Protein AF-V4QX49-F1 (afdb_monomer)

Foldseek 3Di:
DPDAAEWEAAQVPRDTFDFDPPDDDPDDDDFQDWAATPSLCVVQVGIKTFHDWDQDPVRHIYTHIYRDPPPPCPVVPDPPPPPDDD

Secondary structure (DSSP, 8-state):
-----EEEEETTT--EEPPPTT---SS---TT-EE--HHHHHHHSS-EEEEEEEE-TTS-EEEEEEE------GGGS---------

Nearest PDB structures (foldseek):
  6gn8-assembly1_C  TM=6.934E-01  e=8.689E+00  Pseudomonas aeruginosa
  6gnn-assembly1_C-2  TM=6.013E-01  e=8.689E+00  Pseudomonas aeruginosa PAO1

pLDDT: mean 83.84, std 18.34, range [43.16, 97.75]

Mean predicted aligned error: 9.25 Å

Radius of gyration: 18.84 Å; Cα contacts (8 Å, |Δi|>4): 138; chains: 1; bounding box: 71×25×24 Å

Sequence (86 aa):
MADITYHIFDNNTGEEIYLSNDFRFLDTPQPEHHINDENMRDRFGGPAIVNRVETAADGSINLYVDGTEERVNSDNQEGDQAYRRS

Structure (mmCIF, N/CA/C/O backbone):
data_AF-V4QX49-F1
#
_entry.id   AF-V4QX49-F1
#
loop_
_atom_site.group_PDB
_atom_site.id
_atom_site.type_symbol
_atom_site.label_atom_id
_atom_site.label_alt_id
_atom_site.label_comp_id
_atom_site.label_asym_id
_atom_site.label_entity_id
_atom_site.label_seq_id
_atom_site.pdbx_PDB_ins_code
_atom_site.Cartn_x
_atom_site.Cartn_y
_atom_site.Cartn_z
_atom_site.occupancy
_atom_site.B_iso_or_equiv
_atom_site.auth_seq_id
_atom_site.auth_comp_id
_atom_site.auth_asym_id
_atom_site.auth_atom_id
_atom_site.pdbx_PDB_model_num
ATOM 1 N N . MET A 1 1 ? 13.916 -12.095 -13.829 1.00 49.47 1 MET A N 1
ATOM 2 C CA . MET A 1 1 ? 12.978 -10.980 -13.584 1.00 49.47 1 MET A CA 1
ATOM 3 C C . MET A 1 1 ? 13.680 -10.054 -12.612 1.00 49.47 1 MET A C 1
ATOM 5 O O . MET A 1 1 ? 14.395 -10.574 -11.769 1.00 49.47 1 MET A O 1
ATOM 9 N N . ALA A 1 2 ? 13.613 -8.737 -12.801 1.00 60.75 2 ALA A N 1
ATOM 10 C CA . ALA A 1 2 ? 14.153 -7.819 -11.802 1.00 60.75 2 ALA A CA 1
ATOM 11 C C . ALA A 1 2 ? 13.281 -7.929 -10.546 1.00 60.75 2 ALA A C 1
ATOM 13 O O . ALA A 1 2 ? 12.057 -7.899 -10.673 1.00 60.75 2 ALA A O 1
ATOM 14 N N . ASP A 1 3 ? 13.893 -8.110 -9.378 1.00 79.88 3 ASP A N 1
ATOM 15 C CA . ASP A 1 3 ? 13.179 -8.069 -8.106 1.00 79.88 3 ASP A CA 1
ATOM 16 C C . ASP A 1 3 ? 12.698 -6.634 -7.875 1.00 79.88 3 ASP A C 1
ATOM 18 O O . ASP A 1 3 ? 13.499 -5.716 -7.700 1.00 79.88 3 ASP A O 1
ATOM 22 N N . ILE A 1 4 ? 11.384 -6.432 -7.961 1.00 88.56 4 ILE A N 1
ATOM 23 C CA . ILE A 1 4 ? 10.747 -5.153 -7.653 1.00 88.56 4 ILE A CA 1
ATOM 24 C C . ILE A 1 4 ? 10.479 -5.129 -6.151 1.00 88.56 4 ILE A C 1
ATOM 26 O O . ILE A 1 4 ? 9.775 -5.995 -5.629 1.00 88.56 4 ILE A O 1
ATOM 30 N N . THR A 1 5 ? 11.021 -4.128 -5.464 1.00 92.62 5 THR A N 1
ATOM 31 C CA . THR A 1 5 ? 10.688 -3.862 -4.062 1.00 92.62 5 THR A CA 1
ATOM 32 C C . THR A 1 5 ? 9.361 -3.118 -3.994 1.00 92.62 5 THR A C 1
ATOM 34 O O . THR A 1 5 ? 9.186 -2.101 -4.669 1.00 92.62 5 THR A O 1
ATOM 37 N N . TYR A 1 6 ? 8.441 -3.611 -3.168 1.00 94.69 6 TYR A N 1
ATOM 38 C CA . TYR A 1 6 ? 7.150 -2.980 -2.917 1.00 94.69 6 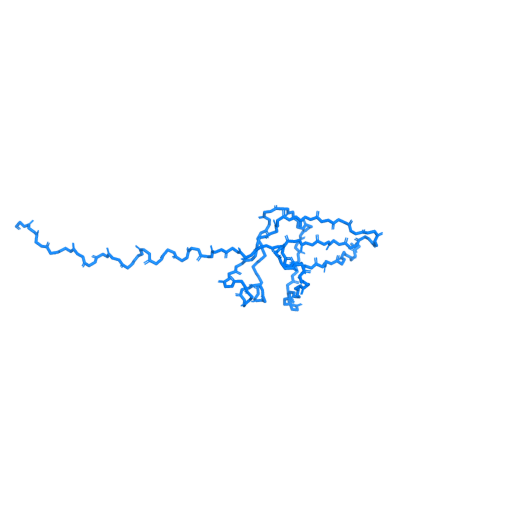TYR A CA 1
ATOM 39 C C . TYR A 1 6 ? 7.096 -2.437 -1.491 1.00 94.69 6 TYR A C 1
ATOM 41 O O . TYR A 1 6 ? 7.385 -3.169 -0.546 1.00 94.69 6 TYR A O 1
ATOM 49 N N . HIS A 1 7 ? 6.665 -1.188 -1.356 1.00 96.44 7 HIS A N 1
ATOM 50 C CA . HIS A 1 7 ? 6.334 -0.554 -0.085 1.00 96.44 7 HIS A CA 1
ATOM 51 C C . HIS A 1 7 ? 4.8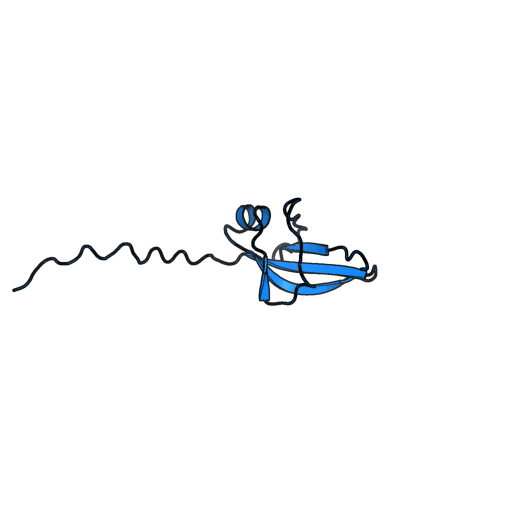40 -0.264 -0.070 1.00 96.44 7 HIS A C 1
ATOM 53 O O . HIS A 1 7 ? 4.311 0.295 -1.031 1.00 96.44 7 HIS A O 1
ATOM 59 N N . ILE A 1 8 ? 4.145 -0.662 0.990 1.00 97.31 8 ILE A N 1
ATOM 60 C CA . ILE A 1 8 ? 2.700 -0.482 1.094 1.00 97.31 8 ILE A CA 1
ATOM 61 C C . ILE A 1 8 ? 2.435 0.544 2.179 1.00 97.31 8 ILE A C 1
ATOM 63 O O . ILE A 1 8 ? 3.011 0.462 3.254 1.00 97.31 8 ILE A O 1
ATOM 67 N N . PHE A 1 9 ? 1.570 1.506 1.902 1.00 97.62 9 PHE A N 1
ATOM 68 C CA . PHE A 1 9 ? 1.241 2.599 2.797 1.00 97.62 9 PHE A CA 1
ATOM 69 C C . PHE A 1 9 ? -0.263 2.677 2.992 1.00 97.62 9 PHE A C 1
ATOM 71 O 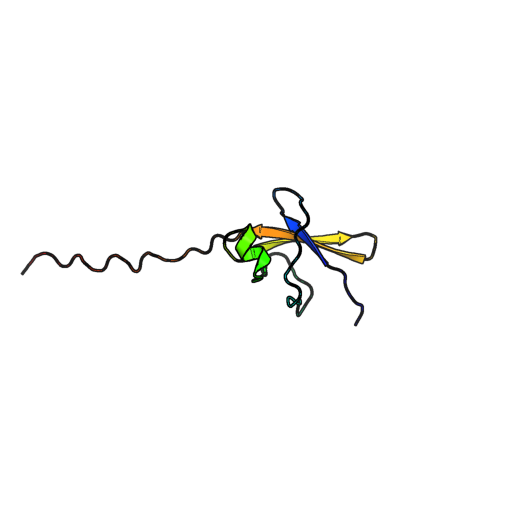O . PHE A 1 9 ? -1.032 2.580 2.035 1.00 97.62 9 PHE A O 1
ATOM 78 N N . ASP A 1 10 ? -0.675 2.923 4.226 1.00 96.44 10 ASP A N 1
ATOM 79 C CA . ASP A 1 10 ? -2.020 3.389 4.524 1.00 96.44 10 ASP A CA 1
ATOM 80 C C . ASP A 1 10 ? -2.242 4.734 3.818 1.00 96.44 10 ASP A C 1
ATOM 82 O O . ASP A 1 10 ? -1.505 5.696 4.043 1.00 96.44 10 ASP A O 1
ATOM 86 N N . ASN A 1 11 ? -3.232 4.814 2.933 1.00 96.38 11 ASN A N 1
ATOM 87 C CA . ASN A 1 11 ? -3.493 6.028 2.166 1.00 96.38 11 ASN A CA 1
ATOM 88 C C . ASN A 1 11 ? -3.971 7.195 3.053 1.00 96.38 11 ASN A C 1
ATOM 90 O O . ASN A 1 11 ? -3.744 8.355 2.710 1.00 96.38 11 ASN A O 1
ATOM 94 N N . ASN A 1 12 ? -4.583 6.907 4.208 1.00 92.81 12 ASN A N 1
ATOM 95 C CA . ASN A 1 12 ? -5.114 7.923 5.116 1.00 92.81 12 ASN A CA 1
ATOM 96 C C . ASN A 1 12 ? -4.062 8.410 6.114 1.00 92.81 12 ASN A C 1
ATOM 98 O O . ASN A 1 12 ? -4.010 9.604 6.412 1.00 92.81 12 ASN A O 1
ATOM 102 N N . THR A 1 13 ? -3.240 7.503 6.651 1.00 94.56 13 THR A N 1
ATOM 103 C CA . THR A 1 13 ? -2.252 7.848 7.692 1.00 94.56 13 THR A CA 1
ATOM 104 C C . THR A 1 13 ? -0.837 8.047 7.154 1.00 94.56 13 THR A C 1
ATOM 106 O O . THR A 1 13 ? -0.029 8.714 7.799 1.00 94.56 13 THR A O 1
ATOM 109 N N . GLY A 1 14 ? -0.525 7.503 5.975 1.00 94.94 14 GLY A N 1
ATOM 110 C CA . GLY A 1 14 ? 0.824 7.474 5.409 1.00 94.94 14 GLY A CA 1
ATOM 111 C C . GLY A 1 14 ? 1.769 6.488 6.103 1.00 94.94 14 GLY A C 1
ATOM 112 O O . GLY A 1 14 ? 2.963 6.487 5.809 1.00 94.94 14 GLY A O 1
ATOM 113 N N . GLU A 1 15 ? 1.268 5.667 7.028 1.00 96.31 15 GLU A N 1
ATOM 114 C CA . GLU A 1 15 ? 2.066 4.649 7.713 1.00 96.31 15 GLU A CA 1
ATOM 115 C C . GLU A 1 15 ? 2.396 3.487 6.778 1.00 96.31 15 GLU A C 1
ATOM 117 O O . GLU A 1 15 ? 1.534 3.023 6.032 1.00 96.31 15 GLU A O 1
ATOM 122 N N . GLU A 1 16 ? 3.631 2.988 6.846 1.00 96.88 16 GLU A N 1
ATOM 123 C CA . GLU A 1 16 ? 4.027 1.789 6.108 1.00 96.88 16 GLU A CA 1
ATOM 124 C C . GLU A 1 16 ? 3.390 0.537 6.734 1.00 96.88 16 GLU A C 1
ATOM 126 O O . GLU A 1 16 ? 3.388 0.351 7.954 1.00 96.88 16 GLU A O 1
ATOM 131 N N . ILE A 1 17 ? 2.848 -0.324 5.880 1.00 95.50 17 ILE A N 1
ATOM 132 C CA . ILE A 1 17 ? 2.192 -1.582 6.214 1.00 95.50 17 ILE A CA 1
ATOM 133 C C . ILE A 1 17 ? 3.010 -2.718 5.609 1.00 95.50 17 ILE A C 1
ATOM 135 O O . ILE A 1 17 ? 3.374 -2.697 4.433 1.00 95.50 17 ILE A O 1
ATOM 139 N N . TYR A 1 18 ? 3.239 -3.756 6.406 1.00 95.44 18 TYR A N 1
ATOM 140 C CA . TYR A 1 18 ? 3.926 -4.962 5.966 1.00 95.44 18 TYR A CA 1
ATOM 141 C C . TYR A 1 18 ? 2.907 -6.070 5.706 1.00 95.44 18 TYR A C 1
ATOM 143 O O . TYR A 1 18 ? 2.083 -6.386 6.565 1.00 95.44 18 TYR A O 1
ATOM 151 N N . LEU A 1 19 ? 2.969 -6.659 4.514 1.00 93.81 19 LEU A N 1
ATOM 152 C CA . LEU A 1 19 ? 2.172 -7.831 4.144 1.00 93.81 19 LEU A CA 1
ATOM 153 C C . LEU A 1 19 ? 2.689 -9.087 4.854 1.00 93.81 19 LEU A C 1
ATOM 155 O O . LEU A 1 19 ? 3.802 -9.093 5.390 1.00 93.81 19 LEU A O 1
ATOM 159 N N . SER A 1 20 ? 1.896 -10.158 4.847 1.00 94.12 20 SER A N 1
ATOM 160 C CA . SER A 1 20 ? 2.358 -11.454 5.347 1.00 94.12 20 SER A CA 1
ATOM 161 C C . SER A 1 20 ? 3.573 -11.966 4.564 1.00 94.12 20 SER A C 1
ATOM 163 O O . SER A 1 20 ? 3.776 -11.659 3.385 1.00 94.12 20 SER A O 1
ATOM 165 N N . ASN A 1 21 ? 4.390 -12.797 5.216 1.00 91.94 21 ASN A N 1
ATOM 166 C CA . ASN A 1 21 ? 5.611 -13.345 4.613 1.00 91.94 21 ASN A CA 1
ATOM 167 C C . ASN A 1 21 ? 5.340 -14.195 3.360 1.00 91.94 21 ASN A C 1
ATOM 169 O O . ASN A 1 21 ? 6.232 -14.341 2.516 1.00 91.94 21 ASN A O 1
ATOM 173 N N . ASP A 1 22 ? 4.129 -14.734 3.232 1.00 90.88 22 ASP A N 1
ATOM 174 C CA . ASP A 1 22 ? 3.706 -15.608 2.138 1.00 90.88 22 ASP A CA 1
ATOM 175 C C . ASP A 1 22 ? 3.058 -14.843 0.973 1.00 90.88 22 ASP A C 1
ATOM 177 O O . ASP A 1 22 ? 2.911 -15.393 -0.121 1.00 90.88 22 ASP A O 1
ATOM 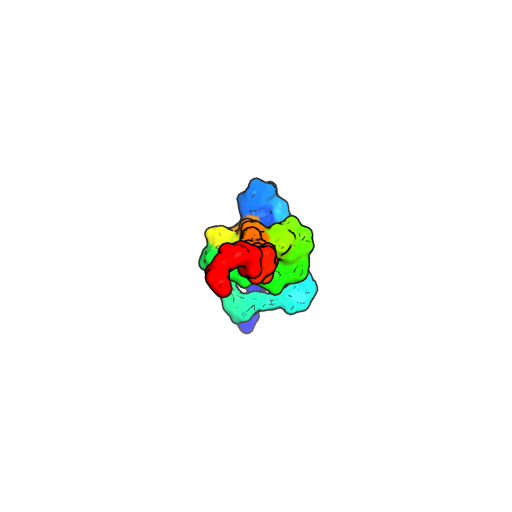181 N N . PHE A 1 23 ? 2.719 -13.562 1.154 1.00 92.06 23 PHE A N 1
ATOM 182 C CA . PHE A 1 23 ? 2.073 -12.772 0.113 1.00 92.06 23 PHE A CA 1
ATOM 183 C C . PHE A 1 23 ? 3.016 -12.467 -1.052 1.00 92.06 23 PHE A C 1
ATOM 185 O O . PHE A 1 23 ? 4.136 -11.985 -0.866 1.00 92.06 23 PHE A O 1
ATOM 192 N N . ARG A 1 24 ? 2.555 -12.676 -2.287 1.00 90.56 24 ARG A N 1
ATOM 193 C CA . ARG A 1 24 ? 3.295 -12.320 -3.504 1.00 90.56 24 ARG A CA 1
ATOM 194 C C . ARG A 1 24 ? 2.355 -11.700 -4.530 1.00 90.56 24 ARG A C 1
ATOM 196 O O . ARG A 1 24 ? 1.278 -12.230 -4.788 1.00 90.56 24 ARG A O 1
ATOM 203 N N . PHE A 1 25 ? 2.800 -10.617 -5.159 1.00 90.50 25 PHE A N 1
ATOM 204 C CA . PHE A 1 25 ? 2.142 -10.092 -6.351 1.00 90.50 25 PHE A CA 1
ATOM 205 C C . PHE A 1 25 ? 2.460 -10.992 -7.553 1.00 90.50 25 PHE A C 1
ATOM 207 O O . PHE A 1 25 ? 3.621 -11.324 -7.787 1.00 90.50 25 PHE A O 1
ATOM 214 N N . LEU A 1 26 ? 1.430 -11.391 -8.304 1.00 87.62 26 LEU A N 1
ATOM 215 C CA . LEU A 1 26 ? 1.594 -12.143 -9.557 1.00 87.62 26 LEU A CA 1
ATOM 216 C C . LEU A 1 26 ? 2.033 -11.234 -10.713 1.00 87.62 26 LEU A C 1
ATOM 218 O O . LEU A 1 26 ? 2.813 -11.647 -11.565 1.00 87.62 26 LEU A O 1
ATOM 222 N N . ASP A 1 27 ? 1.566 -9.987 -10.685 1.00 88.44 27 ASP A N 1
ATOM 223 C CA . ASP A 1 27 ? 1.842 -8.928 -11.649 1.00 88.44 27 ASP A CA 1
ATOM 224 C C . ASP A 1 27 ? 1.966 -7.592 -10.908 1.00 88.44 27 ASP A C 1
ATOM 226 O O . ASP A 1 27 ? 1.506 -7.461 -9.769 1.00 88.44 27 ASP A O 1
ATOM 230 N N . THR A 1 28 ? 2.546 -6.577 -11.553 1.00 89.81 28 THR A N 1
ATOM 231 C CA . THR A 1 28 ? 2.648 -5.236 -1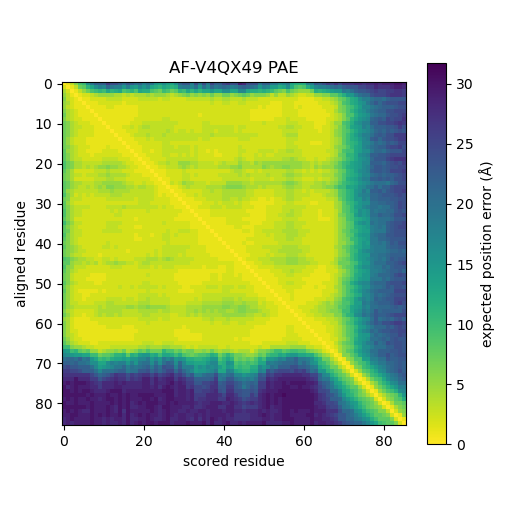0.964 1.00 89.81 28 THR A CA 1
ATOM 232 C C . THR A 1 28 ? 1.252 -4.679 -10.649 1.00 89.81 28 THR A C 1
ATOM 234 O O . THR A 1 28 ? 0.468 -4.459 -11.578 1.00 89.81 28 THR A O 1
ATOM 237 N N . PRO A 1 29 ? 0.930 -4.409 -9.370 1.00 92.94 29 PRO A N 1
ATOM 238 C CA . PRO A 1 29 ? -0.383 -3.919 -8.980 1.00 92.94 29 PRO A CA 1
ATOM 239 C C . PRO A 1 29 ? -0.694 -2.555 -9.598 1.00 92.94 29 PRO A C 1
ATOM 241 O O . PRO A 1 29 ? 0.192 -1.741 -9.852 1.00 92.94 29 PRO A O 1
ATOM 244 N N . GLN A 1 30 ? -1.980 -2.334 -9.849 1.00 95.38 30 GLN A N 1
ATOM 245 C CA . GLN A 1 30 ? -2.548 -1.112 -10.411 1.00 95.38 30 GLN A CA 1
ATOM 246 C C . GLN A 1 30 ? -3.563 -0.535 -9.417 1.00 95.38 30 GLN A C 1
ATOM 248 O O . GLN A 1 30 ? -3.980 -1.257 -8.505 1.00 95.38 30 GLN A O 1
ATOM 253 N N . PRO A 1 31 ? -3.991 0.729 -9.581 1.00 96.06 31 PRO A N 1
ATOM 254 C CA . PRO A 1 31 ? -5.174 1.224 -8.891 1.00 96.06 31 PRO A CA 1
ATOM 255 C C . PRO A 1 31 ? -6.353 0.254 -9.045 1.00 96.06 31 PRO A C 1
ATOM 257 O O . PRO A 1 31 ? -6.472 -0.432 -10.059 1.00 96.06 31 PRO A O 1
ATOM 260 N N . GLU A 1 32 ? -7.187 0.176 -8.015 1.00 94.25 32 GLU A N 1
ATOM 261 C CA . GLU A 1 32 ? -8.313 -0.753 -7.874 1.00 94.25 32 GLU A CA 1
ATOM 262 C C . GLU A 1 32 ? -7.931 -2.238 -7.700 1.00 94.25 32 GLU A C 1
ATOM 264 O O . GLU A 1 32 ? -8.809 -3.088 -7.566 1.00 94.25 32 GLU A O 1
ATOM 269 N N . HIS A 1 33 ? -6.641 -2.591 -7.628 1.00 94.88 33 HIS A N 1
ATOM 270 C CA . HIS A 1 33 ? -6.237 -3.957 -7.285 1.00 94.88 33 HIS A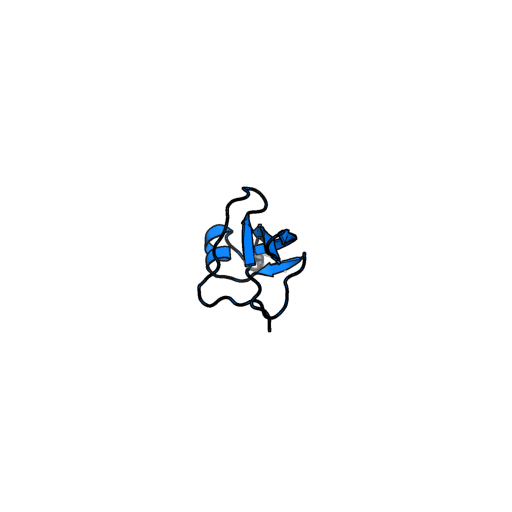 CA 1
ATOM 271 C C . HIS A 1 33 ? -6.554 -4.250 -5.811 1.00 94.88 33 HIS A C 1
ATOM 273 O O . HIS A 1 33 ? -6.131 -3.525 -4.912 1.00 94.88 33 HIS A O 1
ATOM 279 N N . HIS A 1 34 ? -7.284 -5.336 -5.561 1.00 93.56 34 HIS A N 1
ATOM 280 C CA . HIS A 1 34 ? -7.557 -5.835 -4.217 1.00 93.56 34 HIS A CA 1
ATOM 281 C C . HIS A 1 34 ? -6.397 -6.683 -3.680 1.00 93.56 34 HIS A C 1
ATOM 283 O O . HIS A 1 34 ? -6.000 -7.679 -4.283 1.00 93.56 34 HIS A O 1
ATOM 289 N N . ILE A 1 35 ? -5.911 -6.327 -2.497 1.00 94.00 35 ILE A N 1
ATOM 290 C CA . ILE A 1 35 ? -4.913 -7.058 -1.726 1.00 94.00 35 ILE A CA 1
ATOM 291 C C . ILE A 1 35 ? -5.643 -7.828 -0.626 1.00 94.00 35 ILE A C 1
ATOM 293 O O . ILE A 1 35 ? -6.064 -7.268 0.388 1.00 94.00 35 ILE A O 1
ATOM 297 N N . ASN A 1 36 ? -5.801 -9.131 -0.842 1.00 93.25 36 ASN A N 1
ATOM 298 C CA . ASN A 1 36 ? -6.396 -10.043 0.130 1.00 93.25 36 ASN A CA 1
ATOM 299 C C . ASN A 1 36 ? -5.294 -10.735 0.943 1.00 93.25 36 ASN A C 1
ATOM 301 O O . ASN A 1 36 ? -4.939 -11.881 0.676 1.00 93.25 36 ASN A O 1
ATOM 305 N N . ASP A 1 37 ? -4.731 -9.996 1.895 1.00 94.50 37 ASP A N 1
ATOM 306 C CA . ASP A 1 37 ? -3.664 -10.439 2.796 1.00 94.50 37 ASP A CA 1
ATOM 307 C C . ASP A 1 37 ? -4.150 -10.459 4.252 1.00 94.50 37 ASP A C 1
ATOM 309 O O . ASP A 1 37 ? -5.010 -9.661 4.630 1.00 94.50 37 ASP A O 1
ATOM 313 N N . GLU A 1 38 ? -3.608 -11.346 5.088 1.00 93.88 38 GLU A N 1
ATOM 314 C CA . GLU A 1 38 ? -4.022 -11.448 6.495 1.00 93.88 38 GLU A CA 1
ATOM 315 C C . GLU A 1 38 ? -3.708 -10.186 7.310 1.00 93.88 38 GLU A C 1
ATOM 317 O O . GLU A 1 38 ? -4.564 -9.750 8.078 1.00 93.88 38 GLU A O 1
ATOM 322 N N . ASN A 1 39 ? -2.560 -9.534 7.088 1.00 93.69 39 ASN A N 1
ATOM 323 C CA . ASN A 1 39 ? -2.203 -8.317 7.823 1.00 93.69 39 ASN A CA 1
ATOM 324 C C . ASN A 1 39 ? -3.084 -7.139 7.393 1.00 93.69 39 ASN A C 1
ATOM 326 O O . ASN A 1 39 ? -3.422 -6.279 8.206 1.00 93.69 39 ASN A O 1
ATOM 330 N N . MET A 1 40 ? -3.508 -7.119 6.125 1.00 93.50 40 MET A N 1
ATOM 331 C CA . MET A 1 40 ? -4.489 -6.144 5.639 1.00 93.50 40 MET A CA 1
ATOM 332 C C . MET A 1 40 ? -5.845 -6.349 6.311 1.00 93.50 40 MET A C 1
ATOM 334 O O . MET A 1 40 ? -6.460 -5.384 6.756 1.00 93.50 40 MET A O 1
ATOM 338 N N . ARG A 1 41 ? -6.281 -7.605 6.454 1.00 91.81 41 ARG A N 1
ATOM 339 C CA . ARG A 1 41 ? -7.544 -7.947 7.121 1.00 91.81 41 ARG A CA 1
ATOM 340 C C . ARG A 1 41 ? -7.528 -7.633 8.610 1.00 91.81 41 ARG A C 1
ATOM 342 O O . ARG A 1 41 ? -8.533 -7.143 9.111 1.00 91.81 41 ARG A O 1
ATOM 349 N N . ASP A 1 42 ? -6.415 -7.876 9.295 1.00 91.56 42 ASP A N 1
ATOM 350 C CA . ASP A 1 42 ? -6.251 -7.526 10.710 1.00 91.56 42 ASP A CA 1
ATOM 351 C C . ASP A 1 42 ? -6.298 -6.004 10.922 1.00 91.56 42 ASP A C 1
ATOM 353 O O . ASP A 1 42 ? -6.990 -5.516 11.815 1.00 91.56 42 ASP A O 1
ATOM 357 N N . ARG A 1 43 ? -5.642 -5.236 10.040 1.00 90.75 43 ARG A N 1
ATOM 358 C CA . ARG A 1 43 ? -5.603 -3.769 10.128 1.00 90.75 43 ARG A CA 1
ATOM 359 C C . ARG A 1 43 ? -6.921 -3.100 9.733 1.00 90.75 43 ARG A C 1
ATOM 361 O O . ARG A 1 43 ? -7.363 -2.176 10.411 1.00 90.75 43 ARG A O 1
ATOM 368 N N . PHE A 1 44 ? -7.517 -3.520 8.620 1.00 91.12 44 PHE A N 1
ATOM 369 C CA . PHE A 1 44 ? -8.652 -2.832 7.996 1.00 91.12 44 PHE A CA 1
ATOM 370 C C . PHE A 1 44 ? -10.004 -3.521 8.214 1.00 91.12 44 PHE A C 1
ATOM 372 O O . PHE A 1 44 ? -11.032 -2.983 7.812 1.00 91.12 44 PHE A O 1
ATOM 379 N N . GLY A 1 45 ? -10.031 -4.708 8.825 1.00 90.00 45 GLY A N 1
ATOM 380 C CA . GLY A 1 45 ? -11.244 -5.521 8.959 1.00 90.00 45 GLY A CA 1
ATOM 381 C C . GLY A 1 45 ? -11.674 -6.229 7.665 1.00 90.00 45 GLY A C 1
ATOM 382 O O . GLY A 1 45 ? -12.740 -6.838 7.631 1.00 90.00 45 GLY A O 1
ATOM 383 N N . GLY A 1 46 ? -10.862 -6.171 6.606 1.00 91.62 46 GLY A N 1
ATOM 384 C CA . GLY A 1 46 ? -11.161 -6.729 5.287 1.00 91.62 46 GLY A CA 1
ATOM 385 C C . GLY A 1 46 ? -9.978 -6.603 4.319 1.00 91.62 46 GLY A C 1
ATOM 386 O O . GLY A 1 46 ? -8.896 -6.171 4.719 1.00 91.62 46 GLY A O 1
ATOM 387 N N . PRO A 1 47 ? -10.141 -6.998 3.046 1.00 93.50 47 PRO A N 1
ATOM 388 C CA . PRO A 1 47 ? -9.131 -6.752 2.020 1.00 93.50 47 PRO A CA 1
ATOM 389 C C . PRO A 1 47 ? -8.825 -5.256 1.891 1.00 93.50 47 PRO A C 1
ATOM 391 O O . PRO A 1 47 ? -9.681 -4.414 2.169 1.00 93.50 47 PRO A O 1
ATOM 394 N N . ALA A 1 48 ? -7.635 -4.920 1.408 1.00 95.25 48 ALA A N 1
ATOM 395 C CA . ALA A 1 48 ? -7.302 -3.547 1.045 1.00 95.25 48 ALA A CA 1
ATOM 396 C C . ALA A 1 48 ? -7.438 -3.345 -0.470 1.00 95.25 48 ALA A C 1
ATOM 398 O O . ALA A 1 48 ? -7.253 -4.286 -1.240 1.00 95.25 48 ALA A O 1
ATOM 399 N N . ILE A 1 49 ? -7.735 -2.129 -0.913 1.00 96.19 49 ILE A N 1
ATOM 400 C CA . ILE A 1 49 ? -7.731 -1.736 -2.324 1.00 96.19 49 ILE A CA 1
ATOM 401 C C . ILE A 1 49 ? -6.596 -0.752 -2.574 1.00 96.19 49 ILE A C 1
ATOM 403 O O . ILE A 1 49 ? -6.388 0.180 -1.801 1.00 96.19 49 ILE A O 1
ATOM 407 N N . VAL A 1 50 ? -5.853 -0.948 -3.660 1.00 96.88 50 VAL A N 1
ATOM 408 C CA . VAL A 1 50 ? -4.832 0.004 -4.101 1.00 96.88 50 VAL A CA 1
ATOM 409 C C . VAL A 1 50 ? -5.523 1.254 -4.635 1.00 96.88 50 VAL A C 1
ATOM 411 O O . VAL A 1 50 ? -6.233 1.205 -5.634 1.00 96.88 50 VAL A O 1
ATOM 414 N N . ASN A 1 51 ? -5.295 2.390 -3.989 1.00 97.06 51 ASN A N 1
ATOM 415 C CA . ASN A 1 51 ? -5.799 3.689 -4.420 1.00 97.06 51 ASN A CA 1
ATOM 416 C C . ASN A 1 51 ? -4.848 4.324 -5.446 1.00 97.06 51 ASN A C 1
ATOM 418 O O . ASN A 1 51 ? -5.262 4.805 -6.501 1.00 97.06 51 ASN A O 1
ATOM 422 N N . ARG A 1 52 ? -3.542 4.268 -5.162 1.00 96.62 52 ARG A N 1
ATOM 423 C CA . ARG A 1 52 ? -2.503 4.910 -5.973 1.00 96.62 52 ARG A CA 1
ATOM 424 C C . ARG A 1 52 ? -1.221 4.087 -5.995 1.00 96.62 52 ARG A C 1
ATOM 426 O O . ARG A 1 52 ? -0.844 3.481 -4.995 1.00 96.62 52 ARG A O 1
ATOM 433 N N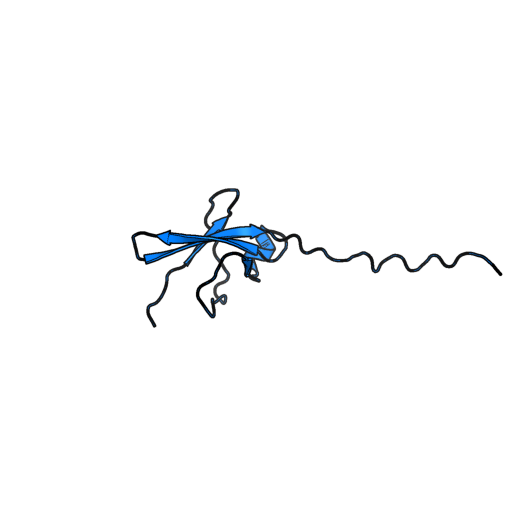 . VAL A 1 53 ? -0.536 4.129 -7.136 1.00 97.25 53 VAL A N 1
ATOM 434 C CA . VAL A 1 53 ? 0.760 3.485 -7.369 1.00 97.25 53 VAL A CA 1
ATOM 435 C C . VAL A 1 53 ? 1.769 4.551 -7.776 1.00 97.25 53 VAL A C 1
ATOM 437 O O . VAL A 1 53 ? 1.508 5.321 -8.700 1.00 97.25 53 VAL A O 1
ATOM 440 N N . GLU A 1 54 ? 2.915 4.596 -7.106 1.00 96.44 54 GLU A N 1
ATOM 441 C CA . GLU A 1 54 ? 3.999 5.528 -7.417 1.00 96.44 54 GLU A CA 1
ATOM 442 C C . GLU A 1 54 ? 5.324 4.781 -7.564 1.00 96.44 54 GLU A C 1
ATOM 444 O O . GLU A 1 54 ? 5.651 3.905 -6.768 1.00 96.44 54 GLU A O 1
ATOM 449 N N . THR A 1 55 ? 6.106 5.136 -8.582 1.00 95.81 55 THR A N 1
ATOM 450 C CA . THR A 1 55 ? 7.480 4.643 -8.723 1.00 95.81 55 THR A CA 1
ATOM 451 C C . THR A 1 55 ? 8.422 5.608 -8.022 1.00 95.81 55 THR A C 1
ATOM 453 O O . THR A 1 55 ? 8.497 6.784 -8.384 1.00 95.81 55 THR A O 1
ATOM 456 N N . ALA A 1 56 ? 9.140 5.115 -7.020 1.00 93.88 56 ALA A N 1
ATOM 457 C CA . ALA A 1 56 ? 10.136 5.891 -6.307 1.00 93.88 56 ALA A CA 1
ATOM 458 C C . ALA A 1 56 ? 11.417 6.058 -7.142 1.00 93.88 56 ALA A C 1
ATOM 460 O O . ALA A 1 56 ? 11.666 5.347 -8.119 1.00 93.88 56 ALA A O 1
ATOM 461 N N . ALA A 1 57 ? 12.258 7.019 -6.753 1.00 92.62 57 ALA A N 1
ATOM 462 C CA . ALA A 1 57 ? 13.493 7.339 -7.474 1.00 92.62 57 ALA A CA 1
ATOM 463 C C . ALA A 1 57 ? 14.526 6.195 -7.470 1.00 92.62 57 ALA A C 1
ATOM 465 O O . ALA A 1 57 ? 15.387 6.147 -8.346 1.00 92.62 57 ALA A O 1
ATOM 466 N N . ASP A 1 58 ? 14.443 5.286 -6.498 1.00 92.75 58 ASP A N 1
ATOM 467 C CA . ASP A 1 58 ? 15.275 4.084 -6.391 1.00 92.75 58 ASP A CA 1
ATOM 468 C C . ASP A 1 58 ? 14.733 2.894 -7.207 1.00 92.75 58 ASP A C 1
ATOM 470 O O . ASP A 1 58 ? 15.364 1.839 -7.252 1.00 92.75 58 ASP A O 1
ATOM 474 N N . GLY A 1 59 ? 13.592 3.067 -7.883 1.00 91.81 59 GLY A N 1
ATOM 475 C CA . GLY A 1 59 ? 12.933 2.036 -8.680 1.00 91.81 59 GLY A CA 1
ATOM 476 C C . GLY A 1 59 ? 11.985 1.129 -7.893 1.00 91.81 59 GLY A C 1
ATOM 477 O O . GLY A 1 59 ? 11.386 0.241 -8.500 1.00 91.81 59 GLY A O 1
ATOM 478 N N . SER A 1 60 ? 11.818 1.343 -6.582 1.00 94.62 60 SER A N 1
ATOM 479 C CA . SER A 1 60 ? 10.777 0.669 -5.801 1.00 94.62 60 SER A CA 1
ATOM 480 C C . SER A 1 60 ? 9.378 1.185 -6.165 1.00 94.62 60 SER A C 1
ATOM 482 O O . SER A 1 60 ? 9.214 2.248 -6.777 1.00 94.62 60 SER A O 1
ATOM 484 N N . ILE A 1 61 ? 8.353 0.403 -5.827 1.00 95.81 61 ILE A N 1
ATOM 485 C CA . ILE A 1 61 ? 6.953 0.756 -6.060 1.00 95.81 61 ILE A CA 1
ATOM 486 C C . ILE A 1 61 ? 6.260 0.993 -4.721 1.00 95.81 61 ILE A C 1
ATOM 488 O O . ILE A 1 61 ? 6.121 0.076 -3.912 1.00 95.81 61 ILE A O 1
ATOM 492 N N . ASN A 1 62 ? 5.767 2.213 -4.535 1.00 97.25 62 ASN A N 1
ATOM 493 C CA . ASN A 1 62 ? 4.946 2.610 -3.403 1.00 97.25 62 ASN A CA 1
ATOM 494 C C . ASN A 1 62 ? 3.469 2.402 -3.748 1.00 97.25 62 ASN A C 1
ATOM 496 O O . ASN A 1 62 ? 2.969 2.924 -4.748 1.00 97.25 62 ASN A O 1
ATOM 500 N N . LEU A 1 63 ? 2.766 1.652 -2.907 1.00 97.62 63 LEU A N 1
ATOM 501 C CA . LEU A 1 63 ? 1.347 1.347 -3.031 1.00 97.62 63 LEU A CA 1
ATOM 502 C C . LEU A 1 63 ? 0.601 2.016 -1.890 1.00 97.62 63 LEU A C 1
ATOM 504 O O . LEU A 1 63 ? 0.814 1.672 -0.736 1.00 97.62 63 LEU A O 1
ATOM 508 N N . TYR A 1 64 ? -0.294 2.939 -2.208 1.00 97.75 64 TYR A N 1
ATOM 509 C CA . TYR A 1 64 ? -1.179 3.552 -1.223 1.00 97.75 64 TYR A CA 1
ATOM 510 C C . TYR A 1 64 ? -2.500 2.804 -1.237 1.00 97.75 64 TYR A C 1
ATOM 512 O O . TYR A 1 64 ? -3.128 2.701 -2.294 1.00 97.75 64 TYR A O 1
ATOM 520 N N . VAL A 1 65 ? -2.900 2.267 -0.089 1.00 97.44 65 VAL A N 1
ATOM 521 C CA . VAL A 1 65 ? -4.054 1.377 0.028 1.00 97.44 65 VAL A CA 1
ATOM 522 C C . VAL A 1 65 ? -5.071 1.895 1.032 1.00 97.44 65 VAL A C 1
ATOM 524 O O . VAL A 1 65 ? -4.715 2.517 2.032 1.00 97.44 65 VAL A O 1
ATOM 527 N N . ASP A 1 66 ? -6.336 1.595 0.771 1.00 95.19 66 ASP A N 1
ATOM 528 C CA . ASP A 1 66 ? -7.446 1.828 1.687 1.00 95.19 66 ASP A CA 1
ATOM 529 C C . ASP A 1 66 ? -8.083 0.495 2.079 1.00 95.19 66 ASP A C 1
ATOM 531 O O . ASP A 1 66 ? -8.152 -0.436 1.274 1.00 95.19 66 ASP A O 1
ATOM 535 N N . GLY A 1 67 ? -8.580 0.402 3.310 1.00 90.44 67 GLY A N 1
ATOM 536 C CA . GLY A 1 67 ? -9.425 -0.714 3.716 1.00 90.44 67 GLY A CA 1
ATOM 537 C C . GLY A 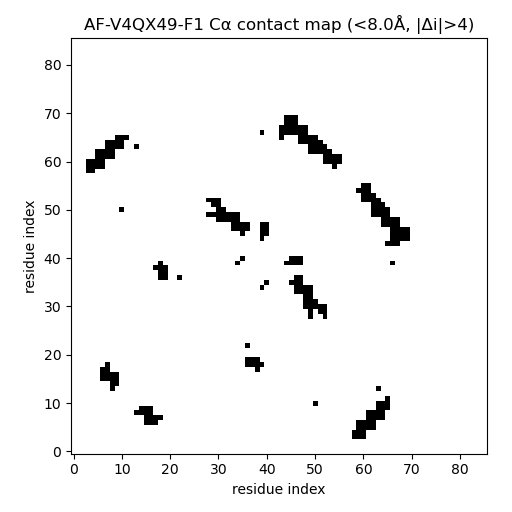1 67 ? -10.701 -0.765 2.881 1.00 90.44 67 GLY A C 1
ATOM 538 O O . GLY A 1 67 ? -11.352 0.259 2.675 1.00 90.44 67 GLY A O 1
ATOM 539 N N . THR A 1 68 ? -11.081 -1.951 2.414 1.00 85.62 68 THR A N 1
ATOM 540 C CA . THR A 1 68 ? -12.413 -2.160 1.843 1.00 85.62 68 THR A CA 1
ATOM 541 C C . THR A 1 68 ? -13.345 -2.655 2.935 1.00 85.62 68 THR A C 1
ATOM 543 O O . THR A 1 68 ? -13.035 -3.611 3.646 1.00 85.62 68 THR A O 1
ATOM 546 N N . GLU A 1 69 ? -14.503 -2.012 3.072 1.00 73.06 69 GLU A N 1
ATOM 547 C CA . GLU A 1 69 ? -15.587 -2.591 3.853 1.00 73.06 69 GLU A CA 1
ATOM 548 C C . GLU A 1 69 ? -16.020 -3.877 3.143 1.00 73.06 69 GLU A C 1
ATOM 550 O O . GLU A 1 69 ? -16.636 -3.838 2.072 1.00 73.06 69 GLU A O 1
ATOM 555 N N . GLU A 1 70 ? -15.708 -5.034 3.730 1.00 60.28 70 GLU A N 1
ATOM 556 C CA . GLU A 1 70 ? -16.397 -6.257 3.353 1.00 60.28 70 GLU A CA 1
ATOM 557 C C . GLU A 1 70 ? -17.849 -6.051 3.789 1.00 60.28 70 GLU A C 1
ATOM 559 O O . GLU A 1 70 ? -18.194 -6.192 4.962 1.00 60.28 70 GLU A O 1
ATOM 564 N N . ARG A 1 71 ? -18.715 -5.642 2.851 1.00 54.75 71 ARG A N 1
ATOM 565 C CA . ARG A 1 71 ? -20.161 -5.740 3.040 1.00 54.75 71 ARG A CA 1
ATOM 566 C C . ARG A 1 71 ? -20.481 -7.221 3.177 1.00 54.75 71 ARG A C 1
ATOM 568 O O . ARG A 1 71 ? -20.855 -7.882 2.210 1.00 54.75 71 ARG A O 1
ATOM 575 N N . VAL A 1 72 ? -20.337 -7.745 4.389 1.00 51.62 72 VAL A N 1
ATOM 576 C CA . VAL A 1 72 ? -21.062 -8.925 4.825 1.00 51.62 72 VAL A CA 1
ATOM 577 C C . VAL A 1 72 ? -22.522 -8.569 4.618 1.00 51.62 72 VAL A C 1
ATOM 579 O O . VAL A 1 72 ? -23.102 -7.774 5.355 1.00 51.62 72 VAL A O 1
ATOM 582 N N . ASN A 1 73 ? -23.102 -9.100 3.546 1.00 45.25 73 ASN A N 1
ATOM 583 C CA . ASN A 1 73 ? -24.541 -9.168 3.384 1.00 45.25 73 ASN A CA 1
ATOM 584 C C . ASN A 1 73 ?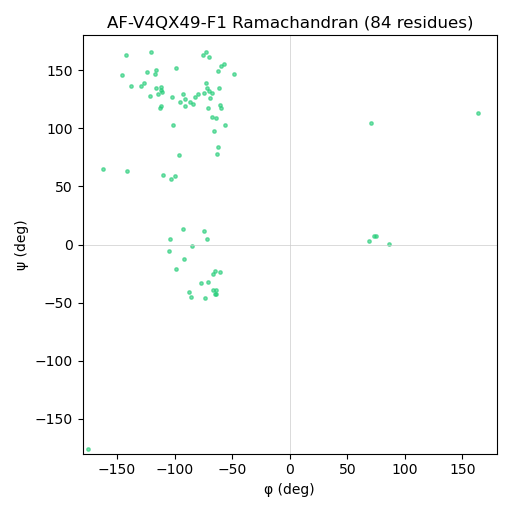 -25.059 -10.073 4.516 1.00 45.25 73 ASN A C 1
ATOM 586 O O . ASN A 1 73 ? -25.344 -11.250 4.317 1.00 45.25 73 ASN A O 1
ATOM 590 N N . SER A 1 74 ? -25.148 -9.528 5.729 1.00 44.50 74 SER A N 1
ATOM 591 C CA . SER A 1 74 ? -25.884 -10.127 6.844 1.00 44.50 74 SER A CA 1
ATOM 592 C C . SER A 1 74 ? -27.401 -10.022 6.626 1.00 44.50 74 SER A C 1
ATOM 594 O O . SER A 1 74 ? -28.172 -10.484 7.457 1.00 44.50 74 SER A O 1
ATOM 596 N N . ASP A 1 75 ? -27.844 -9.513 5.471 1.00 46.62 75 ASP A N 1
ATOM 597 C CA . ASP A 1 75 ? -29.250 -9.425 5.053 1.00 46.62 75 ASP A CA 1
ATOM 598 C C . ASP A 1 75 ? -29.864 -10.773 4.613 1.00 46.62 75 ASP A C 1
ATOM 600 O O . ASP A 1 75 ? -30.967 -10.827 4.088 1.00 46.62 75 ASP A O 1
ATOM 604 N N . ASN A 1 76 ? -29.187 -11.901 4.860 1.00 45.53 76 ASN A N 1
ATOM 605 C CA . ASN A 1 76 ? -29.835 -13.221 4.841 1.00 45.53 76 ASN A CA 1
ATOM 606 C C . ASN A 1 76 ? -30.339 -13.656 6.233 1.00 45.53 76 ASN A C 1
ATOM 608 O O . ASN A 1 76 ? -30.694 -14.820 6.425 1.00 45.53 76 ASN A O 1
ATOM 612 N N . GLN A 1 77 ? -30.403 -12.738 7.205 1.00 47.50 77 GLN A N 1
ATOM 613 C CA . GLN A 1 77 ? -31.095 -12.935 8.480 1.00 47.50 77 GLN A CA 1
ATOM 614 C C . GLN A 1 77 ? -32.364 -12.080 8.581 1.00 47.50 77 GLN A C 1
ATOM 616 O O . GLN A 1 77 ? -32.473 -11.295 9.504 1.00 47.50 77 GLN A O 1
ATOM 621 N N . GLU A 1 78 ? -33.346 -12.249 7.690 1.00 48.34 78 GLU A N 1
ATOM 622 C CA . GLU A 1 78 ? -34.747 -11.885 7.985 1.00 48.34 78 GLU A CA 1
ATOM 623 C C . GLU A 1 78 ? -35.724 -12.561 6.999 1.00 48.34 78 GLU A C 1
ATOM 625 O O . GLU A 1 78 ? -36.405 -11.941 6.192 1.00 48.34 78 GLU A O 1
ATOM 630 N N . GLY A 1 79 ? -35.783 -13.896 7.057 1.00 43.16 79 GLY A N 1
ATOM 631 C CA . GLY A 1 79 ? -36.835 -14.700 6.418 1.00 43.16 79 GLY A CA 1
ATOM 632 C C . GLY A 1 79 ? -37.888 -15.239 7.393 1.00 43.16 79 GLY A C 1
ATOM 633 O O . GLY A 1 79 ? -38.758 -16.001 6.981 1.00 43.16 79 GLY A O 1
ATOM 634 N N . ASP A 1 80 ? -37.824 -14.872 8.678 1.00 52.19 80 ASP A N 1
ATOM 635 C CA . ASP A 1 80 ? -38.775 -15.309 9.709 1.00 52.19 80 ASP A CA 1
ATOM 636 C C . ASP A 1 80 ? -39.830 -14.223 9.977 1.00 52.19 80 ASP A C 1
ATOM 638 O O . ASP A 1 80 ? -39.963 -13.692 11.075 1.00 52.19 80 ASP A O 1
ATOM 642 N N . GLN A 1 81 ? -40.579 -13.847 8.937 1.00 50.56 81 GLN A N 1
ATOM 643 C CA . GLN A 1 81 ? -41.833 -13.099 9.082 1.00 50.56 81 GLN A CA 1
ATOM 644 C C . GLN A 1 81 ? -42.882 -13.578 8.071 1.00 50.56 81 GLN A C 1
ATOM 646 O O . GLN A 1 81 ? -43.376 -12.826 7.237 1.00 50.56 81 GLN A O 1
ATOM 651 N N . ALA A 1 82 ? -43.290 -14.843 8.186 1.00 47.91 82 ALA A N 1
ATOM 652 C CA . ALA A 1 82 ? -44.575 -15.305 7.657 1.00 47.91 82 ALA A CA 1
ATOM 653 C C . ALA A 1 82 ? -45.593 -15.476 8.799 1.00 47.91 82 ALA A C 1
ATOM 655 O O . ALA A 1 82 ? -46.182 -16.538 8.988 1.00 47.91 82 ALA A O 1
ATOM 656 N N . TYR A 1 83 ? -45.830 -14.411 9.574 1.00 54.00 83 TYR A N 1
ATOM 657 C CA . TYR A 1 83 ? -47.057 -14.306 10.364 1.00 54.00 83 TYR A CA 1
ATOM 658 C C . TYR A 1 83 ? -48.190 -13.749 9.487 1.00 54.00 83 TYR A C 1
ATOM 660 O O . TYR A 1 83 ? -48.146 -12.603 9.056 1.00 54.00 83 TYR A O 1
ATOM 668 N N . ARG A 1 84 ? -49.263 -14.545 9.370 1.00 53.75 84 ARG A N 1
ATOM 669 C CA . ARG A 1 84 ? -50.662 -14.158 9.075 1.00 53.75 84 ARG A CA 1
ATOM 670 C C . ARG A 1 84 ? -50.990 -13.652 7.659 1.00 53.75 84 ARG A C 1
ATOM 672 O O . ARG A 1 84 ? -50.896 -12.461 7.388 1.00 53.75 84 ARG A O 1
ATOM 679 N N . ARG A 1 85 ? -51.644 -14.516 6.869 1.00 53.06 85 ARG A N 1
ATOM 680 C CA . ARG A 1 85 ? -53.067 -14.409 6.443 1.00 53.06 85 ARG A CA 1
ATOM 681 C C . ARG A 1 85 ? -53.333 -15.321 5.240 1.00 53.06 85 ARG A C 1
ATOM 683 O O . ARG A 1 85 ? -52.846 -15.025 4.153 1.00 53.06 85 ARG A O 1
ATOM 690 N N . SER A 1 86 ? -54.144 -16.361 5.440 1.00 46.94 86 SER A N 1
ATOM 691 C CA . SER A 1 86 ? -55.325 -16.769 4.644 1.00 46.94 86 SER A CA 1
ATOM 692 C C . SER A 1 86 ? -55.799 -18.123 5.151 1.00 46.94 86 SER A C 1
ATOM 694 O O . SER A 1 86 ? -55.020 -19.088 5.013 1.00 46.94 86 SER A O 1
#

Solvent-accessible surface area (backbone atoms only — not comparable to full-atom values): 5471 Å² total; per-residue (Å²): 129,85,88,73,52,75,45,36,25,36,61,88,80,66,46,79,52,73,70,47,94,84,67,74,79,94,58,89,81,49,60,73,39,72,44,83,39,66,46,39,26,72,74,46,72,17,38,24,30,26,69,43,70,45,78,45,97,88,65,32,37,40,35,26,29,42,62,35,83,69,78,72,74,66,80,81,75,77,82,89,76,85,78,85,88,134